Protein AF-A0A967VTG4-F1 (afdb_monomer_lite)

Structure (mmCIF, N/CA/C/O backbone):
data_AF-A0A967VTG4-F1
#
_entry.id   AF-A0A967VTG4-F1
#
loop_
_atom_site.group_PDB
_atom_site.id
_atom_site.type_symbol
_atom_site.label_atom_id
_atom_site.label_alt_id
_atom_site.label_comp_id
_atom_site.label_asym_id
_atom_site.label_entity_id
_atom_site.label_seq_id
_atom_site.pdbx_PDB_ins_code
_atom_site.Cartn_x
_atom_site.Cartn_y
_atom_site.Cartn_z
_atom_site.occupancy
_atom_site.B_iso_or_equiv
_atom_site.auth_seq_id
_atom_site.auth_comp_id
_atom_site.auth_asym_id
_atom_site.auth_atom_id
_atom_site.pdbx_PDB_model_num
ATOM 1 N N . LEU A 1 1 ? -11.326 10.601 19.831 1.00 64.31 1 LEU A N 1
ATOM 2 C CA . LEU A 1 1 ? -11.894 9.539 18.969 1.00 64.31 1 LEU A CA 1
ATOM 3 C C . LEU A 1 1 ? -10.735 8.761 18.366 1.00 64.31 1 LEU A C 1
ATOM 5 O O . LEU A 1 1 ? -9.820 9.398 17.862 1.00 64.31 1 LEU A O 1
ATOM 9 N N . LEU A 1 2 ? -10.732 7.431 18.472 1.00 84.31 2 LEU A N 1
ATOM 10 C CA . LEU A 1 2 ? -9.771 6.589 17.754 1.00 84.31 2 LEU A CA 1
ATOM 11 C C . LEU A 1 2 ? -10.373 6.282 16.381 1.00 84.31 2 LEU A C 1
ATOM 13 O O . LEU A 1 2 ? -11.469 5.731 16.316 1.00 84.31 2 LEU A O 1
ATOM 17 N N . LEU A 1 3 ? -9.685 6.673 15.311 1.00 91.50 3 LEU A N 1
ATOM 18 C CA . LEU A 1 3 ? -10.098 6.418 13.931 1.00 91.50 3 LEU A CA 1
ATOM 19 C C . LEU A 1 3 ? -9.153 5.393 13.296 1.00 91.50 3 LEU A C 1
ATOM 21 O O . LEU A 1 3 ? -7.960 5.407 13.619 1.00 91.50 3 LEU A O 1
ATOM 25 N N . PRO A 1 4 ? -9.650 4.521 12.402 1.00 94.31 4 PRO A N 1
ATOM 26 C CA . PRO A 1 4 ? -8.772 3.677 11.608 1.00 94.31 4 PRO A CA 1
ATOM 27 C C . PRO A 1 4 ? -7.931 4.533 10.654 1.00 94.31 4 PRO A C 1
ATOM 29 O O . PRO A 1 4 ? -8.302 5.657 10.307 1.00 94.31 4 PRO A O 1
ATOM 32 N N . SER A 1 5 ? -6.805 3.990 10.199 1.00 95.50 5 SER A N 1
ATOM 33 C CA . SER A 1 5 ? -5.963 4.642 9.191 1.00 95.50 5 SER A CA 1
ATOM 34 C C . SER A 1 5 ? -5.513 3.657 8.124 1.00 95.50 5 SER A C 1
ATOM 36 O O . SER A 1 5 ? -5.139 2.531 8.449 1.00 95.50 5 SER A O 1
ATOM 38 N N . LEU A 1 6 ? -5.459 4.119 6.877 1.00 96.50 6 LEU A N 1
ATOM 39 C CA . LEU A 1 6 ? -4.782 3.445 5.772 1.00 9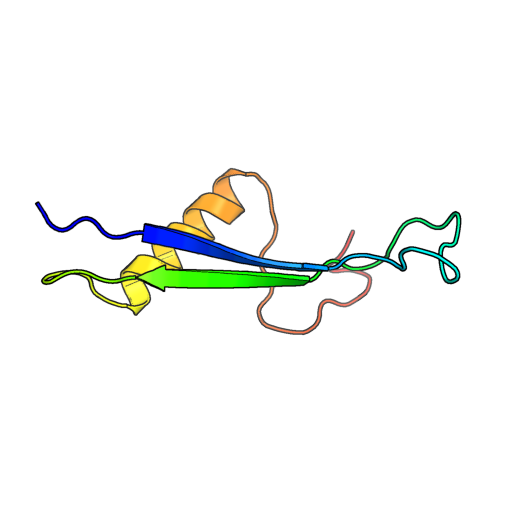6.50 6 LEU A CA 1
ATOM 40 C C . LEU A 1 6 ? -3.501 4.221 5.449 1.00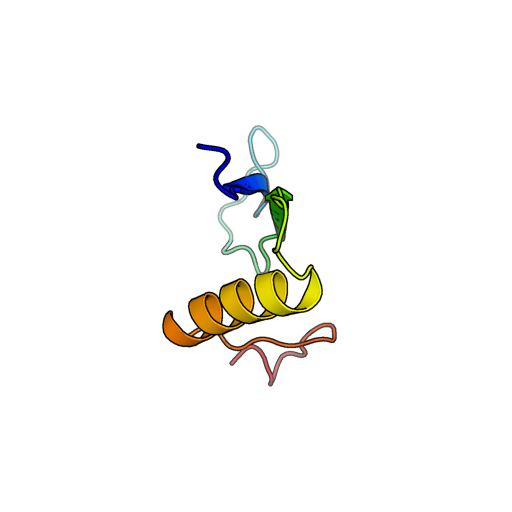 96.50 6 LEU A C 1
ATOM 42 O O . LEU A 1 6 ? -3.533 5.440 5.292 1.00 96.50 6 LEU A O 1
ATOM 46 N N . THR A 1 7 ? -2.369 3.533 5.381 1.00 97.12 7 THR A N 1
ATOM 47 C CA . THR A 1 7 ? -1.053 4.149 5.176 1.00 97.12 7 THR A CA 1
ATOM 48 C C . THR A 1 7 ? -0.308 3.439 4.058 1.00 97.12 7 THR A C 1
ATOM 50 O O . THR A 1 7 ? -0.236 2.213 4.057 1.00 97.12 7 THR A O 1
ATOM 53 N N . VAL A 1 8 ? 0.294 4.200 3.143 1.00 97.19 8 VAL A N 1
ATOM 54 C CA . VAL A 1 8 ? 1.303 3.675 2.214 1.00 97.19 8 VAL A CA 1
ATOM 55 C C . VAL A 1 8 ? 2.627 3.624 2.965 1.00 97.19 8 VAL A C 1
ATOM 57 O O . VAL A 1 8 ? 3.178 4.663 3.324 1.00 97.19 8 VAL A O 1
ATOM 60 N N . LYS A 1 9 ? 3.107 2.420 3.261 1.00 97.62 9 LYS A N 1
ATOM 61 C CA . LYS A 1 9 ? 4.386 2.209 3.950 1.00 97.62 9 LYS A CA 1
ATOM 62 C C . LYS A 1 9 ? 5.567 2.262 2.989 1.00 97.62 9 LYS A C 1
ATOM 64 O O . LYS A 1 9 ? 6.645 2.703 3.369 1.00 97.62 9 LYS A O 1
ATOM 69 N N . GLY A 1 10 ? 5.347 1.827 1.753 1.00 97.38 10 GLY A N 1
ATOM 70 C CA . GLY A 1 10 ? 6.351 1.812 0.702 1.00 97.38 10 GLY A CA 1
ATOM 71 C C . GLY A 1 10 ? 5.705 1.777 -0.675 1.00 97.38 10 GLY A C 1
ATOM 72 O O . GLY A 1 10 ? 4.591 1.279 -0.836 1.00 97.38 10 GLY A O 1
ATOM 73 N N . LEU A 1 11 ? 6.416 2.323 -1.656 1.00 96.88 11 LEU A N 1
ATOM 74 C CA . LEU A 1 11 ? 6.065 2.294 -3.069 1.00 96.88 11 LEU A CA 1
ATOM 75 C C . LEU A 1 11 ? 7.366 2.168 -3.865 1.00 96.88 11 LEU A C 1
ATOM 77 O O . LEU A 1 11 ? 8.275 2.977 -3.682 1.00 96.88 11 LEU A O 1
ATOM 81 N N . ALA A 1 12 ? 7.451 1.175 -4.742 1.00 96.06 12 ALA A N 1
ATOM 82 C CA . ALA A 1 12 ? 8.596 0.955 -5.613 1.00 96.06 12 ALA A CA 1
ATOM 83 C C . ALA A 1 12 ? 8.130 0.700 -7.048 1.00 96.06 12 ALA A C 1
ATOM 85 O O . ALA A 1 12 ? 7.206 -0.077 -7.274 1.00 96.06 12 ALA A O 1
ATOM 86 N N . SER A 1 13 ? 8.774 1.345 -8.020 1.00 95.69 13 SER A N 1
ATOM 87 C CA . SER A 1 13 ? 8.600 1.061 -9.446 1.00 95.69 13 SER A CA 1
ATOM 88 C C . SER A 1 13 ? 9.817 1.554 -10.223 1.00 95.69 13 SER A C 1
ATOM 90 O O . SER A 1 13 ? 10.247 2.695 -10.044 1.00 95.69 13 SER A O 1
ATOM 92 N N . GLY A 1 14 ? 10.371 0.697 -11.082 1.00 93.44 14 GLY A N 1
ATOM 93 C CA . GLY A 1 14 ? 11.579 1.006 -11.845 1.00 93.44 14 GLY A CA 1
ATOM 94 C C . GLY A 1 14 ? 12.824 1.247 -10.980 1.00 93.44 14 GLY A C 1
ATOM 95 O O . GLY A 1 14 ? 12.825 1.073 -9.762 1.00 93.44 14 GLY A O 1
ATOM 96 N N . ASN A 1 15 ? 13.913 1.642 -11.639 1.00 91.94 15 ASN A N 1
ATOM 97 C CA . ASN A 1 15 ? 15.181 1.954 -10.982 1.00 91.94 15 ASN A CA 1
ATOM 98 C C . ASN A 1 15 ? 15.354 3.463 -10.813 1.00 91.94 15 ASN A C 1
ATOM 100 O O . ASN A 1 15 ? 14.991 4.239 -11.697 1.00 91.94 15 ASN A O 1
ATOM 104 N N . VAL A 1 16 ? 15.995 3.857 -9.715 1.00 90.69 16 VAL A N 1
ATOM 105 C CA . VAL A 1 16 ? 16.316 5.254 -9.397 1.00 90.69 16 VAL A CA 1
ATOM 106 C C . VAL A 1 16 ? 17.828 5.479 -9.330 1.00 90.69 16 VAL A C 1
ATOM 108 O O . VAL A 1 16 ? 18.618 4.540 -9.198 1.00 90.69 16 VAL A O 1
ATOM 111 N N . GLY A 1 17 ? 18.250 6.743 -9.405 1.00 92.31 17 GLY A N 1
ATOM 112 C CA . GLY A 1 17 ? 19.653 7.131 -9.254 1.00 92.31 17 GLY A CA 1
ATOM 113 C C . GLY A 1 17 ? 20.544 6.605 -10.391 1.00 92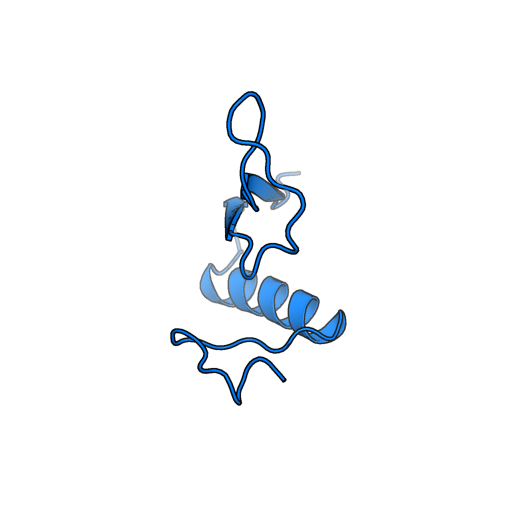.31 17 GLY A C 1
ATOM 114 O O . GLY A 1 17 ? 20.120 6.617 -11.549 1.00 92.31 17 GLY A O 1
ATOM 115 N N . PRO A 1 18 ? 21.769 6.126 -10.104 1.00 94.38 18 PRO A N 1
ATOM 116 C CA . PRO A 1 18 ? 22.703 5.643 -11.129 1.00 94.38 18 PRO A CA 1
ATOM 117 C C . PRO A 1 18 ? 22.186 4.474 -11.982 1.00 94.38 18 PRO A C 1
ATOM 119 O O . PRO A 1 18 ? 22.735 4.204 -13.045 1.00 94.38 18 PRO A O 1
ATOM 122 N N . LEU A 1 19 ? 21.144 3.773 -11.525 1.00 91.06 19 LEU A N 1
ATOM 123 C CA . LEU A 1 19 ? 20.554 2.622 -12.213 1.00 91.06 19 LEU A CA 1
ATOM 124 C C . LEU A 1 19 ? 19.339 2.997 -13.080 1.00 91.06 19 LEU A C 1
ATOM 126 O O . LEU A 1 19 ? 18.698 2.105 -13.641 1.00 91.06 19 LEU A O 1
ATOM 130 N N . THR A 1 20 ? 19.009 4.291 -13.183 1.00 91.56 20 THR A N 1
ATOM 131 C CA . THR A 1 20 ? 17.854 4.791 -13.946 1.00 91.56 20 THR A CA 1
ATOM 132 C C . THR A 1 20 ? 17.940 4.368 -15.413 1.00 91.56 20 THR A C 1
ATOM 134 O O . THR A 1 20 ? 18.992 4.453 -16.047 1.00 91.56 20 THR A O 1
ATOM 137 N N . ARG A 1 21 ? 16.810 3.927 -15.972 1.00 89.19 21 ARG A N 1
ATOM 138 C CA . ARG A 1 21 ? 16.666 3.544 -17.383 1.00 89.19 21 ARG A CA 1
ATOM 139 C C . ARG A 1 21 ? 15.432 4.223 -17.967 1.00 89.19 21 ARG A C 1
ATOM 141 O O . ARG A 1 21 ? 14.425 4.340 -17.278 1.00 89.19 21 ARG A O 1
ATOM 148 N N . ASN A 1 22 ? 15.497 4.630 -19.234 1.00 90.56 22 ASN A N 1
ATOM 149 C CA . ASN A 1 22 ? 14.344 5.174 -19.955 1.00 90.56 22 ASN A CA 1
ATOM 150 C C . ASN A 1 22 ? 13.465 4.031 -20.489 1.00 90.56 22 ASN A C 1
ATOM 152 O O . ASN A 1 22 ? 13.515 3.688 -21.668 1.00 90.56 22 ASN A O 1
ATOM 156 N N . VAL A 1 23 ? 12.740 3.380 -19.583 1.00 89.75 23 VAL A N 1
ATOM 157 C CA . VAL A 1 23 ? 11.837 2.258 -19.867 1.00 89.75 23 VAL A CA 1
ATOM 158 C C . VAL A 1 23 ? 10.527 2.468 -19.120 1.00 89.75 23 VAL A C 1
ATOM 160 O O . VAL A 1 23 ? 10.521 3.075 -18.051 1.00 89.75 23 VAL A O 1
ATOM 163 N N . ILE A 1 24 ? 9.429 1.945 -19.661 1.00 90.62 24 ILE A N 1
ATOM 164 C CA . ILE A 1 24 ? 8.165 1.847 -18.928 1.00 90.62 24 ILE A CA 1
ATOM 165 C C . ILE A 1 24 ? 8.289 0.639 -17.987 1.00 90.62 24 ILE A C 1
ATOM 167 O O . ILE A 1 24 ? 8.482 -0.472 -18.490 1.00 90.62 24 ILE A O 1
ATOM 171 N N . PRO A 1 25 ? 8.228 0.810 -16.653 1.00 91.69 25 PRO A N 1
ATOM 172 C CA . PRO A 1 25 ? 8.257 -0.319 -15.732 1.00 91.69 25 PRO A CA 1
ATOM 173 C C . PRO A 1 25 ? 7.045 -1.222 -15.964 1.00 91.69 25 PRO A C 1
ATOM 175 O O . PRO A 1 25 ? 5.917 -0.742 -16.046 1.00 91.69 25 PRO A O 1
ATOM 178 N N . SER A 1 26 ? 7.274 -2.531 -16.054 1.00 90.25 26 SER A N 1
ATOM 179 C CA . SER A 1 26 ? 6.199 -3.521 -16.186 1.00 90.25 26 SER A CA 1
ATOM 180 C C . SER A 1 26 ? 5.451 -3.770 -14.875 1.00 90.25 26 SER A C 1
ATOM 182 O O . SER A 1 26 ? 4.388 -4.385 -14.889 1.00 90.25 26 SER A O 1
ATOM 184 N N . GLU A 1 27 ? 6.004 -3.311 -13.751 1.00 91.62 27 GLU A N 1
ATOM 185 C CA . GLU A 1 27 ? 5.455 -3.520 -12.416 1.00 91.62 27 GLU A CA 1
ATOM 186 C C . GLU A 1 27 ? 5.701 -2.328 -11.481 1.00 91.62 27 GLU A C 1
ATOM 188 O O . GLU A 1 27 ? 6.628 -1.520 -11.643 1.00 91.62 27 GLU A O 1
ATOM 193 N N . ALA A 1 28 ? 4.842 -2.241 -10.472 1.00 94.62 28 ALA A N 1
ATOM 194 C CA . ALA A 1 28 ? 4.993 -1.376 -9.319 1.00 94.62 28 ALA A CA 1
ATOM 195 C C . ALA A 1 28 ? 4.453 -2.115 -8.091 1.00 94.62 28 ALA A C 1
ATOM 197 O O . ALA A 1 28 ? 3.388 -2.729 -8.156 1.00 94.62 28 ALA A O 1
ATOM 198 N N . THR A 1 29 ? 5.160 -2.013 -6.971 1.00 96.06 29 THR A N 1
ATOM 199 C CA . THR A 1 29 ? 4.793 -2.670 -5.715 1.00 96.06 29 THR A CA 1
ATOM 200 C C . THR A 1 29 ? 4.526 -1.615 -4.654 1.00 96.06 29 THR A C 1
ATOM 202 O O . THR A 1 29 ? 5.362 -0.744 -4.410 1.00 96.06 29 THR A O 1
ATOM 205 N N . ALA A 1 30 ? 3.364 -1.700 -4.008 1.00 96.88 30 ALA A N 1
ATOM 206 C CA . ALA A 1 30 ? 2.999 -0.869 -2.868 1.00 96.88 30 ALA A CA 1
ATOM 207 C C . ALA A 1 30 ? 2.811 -1.743 -1.626 1.00 96.88 30 ALA A C 1
ATOM 209 O O . ALA A 1 30 ? 2.120 -2.758 -1.678 1.00 96.88 30 ALA A O 1
ATOM 210 N N . GLU A 1 31 ? 3.374 -1.322 -0.495 1.00 97.81 31 GLU A N 1
ATOM 211 C CA . GLU A 1 31 ? 3.056 -1.905 0.807 1.00 97.81 31 GLU A CA 1
ATOM 212 C C . GLU A 1 31 ? 2.046 -1.003 1.519 1.00 97.81 31 GLU A C 1
ATOM 214 O O . GLU A 1 31 ? 2.316 0.175 1.780 1.00 97.81 31 GLU A O 1
ATOM 219 N N . LEU A 1 32 ? 0.883 -1.558 1.856 1.00 96.44 32 LEU A N 1
ATOM 220 C CA . LEU A 1 32 ? -0.175 -0.854 2.572 1.00 96.44 32 LEU A CA 1
ATOM 221 C C . LEU A 1 32 ? -0.270 -1.350 4.018 1.00 96.44 32 LEU A C 1
ATOM 223 O O . LEU A 1 32 ? -0.115 -2.532 4.311 1.00 96.44 32 LEU A O 1
ATOM 227 N N . GLY A 1 33 ? -0.540 -0.431 4.940 1.00 97.00 33 GLY A N 1
ATOM 228 C CA . GLY A 1 33 ? -0.817 -0.722 6.341 1.00 97.00 33 GLY A CA 1
ATOM 229 C C . GLY A 1 33 ? -2.201 -0.233 6.739 1.00 97.00 33 GLY A C 1
ATOM 230 O O . GLY A 1 33 ? -2.514 0.939 6.541 1.00 97.00 33 GLY A O 1
ATOM 231 N N . ILE A 1 34 ? -2.998 -1.107 7.352 1.00 96.31 34 ILE A N 1
ATOM 232 C CA . ILE A 1 34 ? -4.296 -0.754 7.934 1.00 96.31 34 ILE A CA 1
ATOM 233 C C . ILE A 1 34 ? -4.164 -0.805 9.457 1.00 96.31 34 ILE A C 1
ATOM 235 O O . ILE A 1 34 ? -3.865 -1.856 10.023 1.00 96.31 34 ILE A O 1
ATOM 239 N N . ARG A 1 35 ? -4.374 0.328 10.136 1.00 95.88 35 ARG A N 1
ATOM 240 C CA . ARG A 1 35 ? -4.525 0.351 11.599 1.00 95.88 35 ARG A CA 1
ATOM 241 C C . ARG A 1 35 ? -5.998 0.240 11.948 1.00 95.88 35 ARG A C 1
ATOM 243 O O . ARG A 1 35 ? -6.800 1.068 11.518 1.00 95.88 35 ARG A O 1
ATOM 250 N N . LEU A 1 36 ? -6.315 -0.770 12.748 1.00 95.75 36 LEU A N 1
ATOM 251 C CA . LEU A 1 36 ? -7.663 -1.054 13.219 1.00 95.75 36 LEU A CA 1
ATOM 252 C C . LEU A 1 36 ? -7.943 -0.333 14.538 1.00 95.75 36 LEU A C 1
ATOM 254 O O . LEU A 1 36 ? -7.039 -0.095 15.343 1.00 95.75 36 LEU A O 1
ATOM 258 N N . VAL A 1 37 ? -9.215 -0.033 14.774 1.00 95.75 37 VAL A N 1
ATOM 259 C CA . VAL A 1 37 ? -9.727 0.415 16.073 1.00 95.75 37 VAL A CA 1
ATOM 260 C C . VAL A 1 37 ? -10.807 -0.546 16.568 1.00 95.75 37 VAL A C 1
ATOM 262 O O . VAL A 1 37 ? -11.278 -1.410 15.827 1.00 95.75 37 VAL A O 1
ATOM 265 N N . LYS A 1 38 ? -11.197 -0.429 17.843 1.00 94.38 38 LYS A N 1
ATOM 266 C CA . LYS A 1 38 ? -12.209 -1.307 18.448 1.00 94.38 38 LYS A CA 1
ATOM 267 C C . LYS A 1 38 ? -13.494 -1.310 17.608 1.00 94.38 38 LYS A C 1
ATOM 269 O O . LYS A 1 38 ? -14.058 -0.250 17.354 1.00 94.38 38 LYS A O 1
ATOM 274 N N . GLY A 1 39 ? -13.958 -2.503 17.235 1.00 93.19 39 GLY A N 1
ATOM 275 C CA . GLY A 1 39 ? -15.148 -2.697 16.402 1.00 93.19 39 GLY A CA 1
ATOM 276 C C . GLY A 1 39 ? -14.867 -2.839 14.903 1.00 93.19 39 GLY A C 1
ATOM 277 O O . GLY A 1 39 ? -15.804 -3.103 14.159 1.00 93.19 39 GLY A O 1
ATOM 278 N N . ASN A 1 40 ? -13.618 -2.697 14.443 1.00 95.31 40 ASN A N 1
ATOM 279 C CA . ASN A 1 40 ? -13.257 -3.089 13.082 1.00 95.31 40 ASN A CA 1
ATOM 280 C C . ASN A 1 40 ? -12.990 -4.590 13.000 1.00 95.31 40 ASN A C 1
ATOM 282 O O . ASN A 1 40 ? -12.233 -5.134 13.804 1.00 95.31 40 ASN A O 1
ATOM 286 N N . ASP A 1 41 ? -13.569 -5.213 11.983 1.00 96.94 41 ASP A N 1
ATOM 287 C CA . ASP A 1 41 ? -13.203 -6.549 11.542 1.00 96.94 41 ASP A CA 1
ATOM 288 C C . ASP A 1 41 ? -12.063 -6.455 10.501 1.00 96.94 41 ASP A C 1
ATOM 290 O O . ASP A 1 41 ? -12.169 -5.642 9.574 1.00 96.94 41 ASP A O 1
ATOM 294 N N . PRO A 1 42 ? -10.952 -7.201 10.651 1.00 95.62 42 PRO A N 1
ATOM 295 C CA . PRO A 1 42 ? -9.811 -7.110 9.739 1.00 95.62 42 PRO A CA 1
ATOM 296 C C . PRO A 1 42 ? -10.141 -7.451 8.283 1.00 95.62 42 PRO A C 1
ATOM 298 O O . PRO A 1 42 ? -9.638 -6.780 7.378 1.00 95.62 42 PRO A O 1
ATOM 301 N N . ASP A 1 43 ? -10.969 -8.466 8.049 1.00 96.56 43 ASP A N 1
ATOM 302 C CA . ASP A 1 43 ? -11.291 -8.942 6.702 1.00 96.56 43 ASP A CA 1
ATOM 303 C C . ASP A 1 43 ? -12.220 -7.945 6.009 1.00 96.56 43 ASP A C 1
ATOM 305 O O . ASP A 1 43 ? -11.946 -7.501 4.894 1.00 96.56 43 ASP A O 1
ATOM 309 N N . HIS A 1 44 ? -13.219 -7.438 6.733 1.00 96.62 44 HIS A N 1
ATOM 310 C CA . HIS A 1 44 ? -14.088 -6.379 6.232 1.00 96.62 44 HIS A CA 1
ATOM 311 C C . HIS A 1 44 ? -13.315 -5.111 5.829 1.00 96.62 44 HIS A C 1
ATOM 313 O O . HIS A 1 44 ? -13.616 -4.477 4.817 1.00 96.62 44 HIS A O 1
ATOM 319 N N . MET A 1 45 ? -12.299 -4.719 6.604 1.00 96.88 45 MET A N 1
ATOM 320 C CA . MET A 1 45 ? -11.485 -3.545 6.271 1.00 96.88 45 MET A CA 1
ATOM 321 C C . MET A 1 45 ? -10.652 -3.760 5.001 1.00 96.88 45 MET A C 1
ATOM 323 O O . MET A 1 45 ? -10.481 -2.817 4.226 1.00 96.88 45 MET A O 1
ATOM 327 N N . GLN A 1 46 ? -10.166 -4.981 4.763 1.00 96.12 46 GLN A N 1
ATOM 328 C CA . GLN A 1 46 ? -9.491 -5.344 3.514 1.00 96.12 46 GLN A CA 1
ATOM 329 C C . GLN A 1 46 ? -10.466 -5.304 2.328 1.00 96.12 46 GLN A C 1
ATOM 331 O O . GLN A 1 46 ? -10.158 -4.683 1.308 1.00 96.12 46 GLN A O 1
ATOM 336 N N . ASP A 1 47 ? -11.677 -5.843 2.490 1.00 97.25 47 ASP A N 1
ATOM 337 C CA . ASP A 1 47 ? -12.719 -5.815 1.458 1.00 97.25 47 ASP A CA 1
ATOM 338 C C . ASP A 1 47 ? -13.078 -4.387 1.030 1.00 97.25 47 ASP A C 1
ATOM 340 O O . ASP A 1 47 ? -13.256 -4.108 -0.158 1.00 97.25 47 ASP A O 1
ATOM 344 N N . LEU A 1 48 ? -13.151 -3.449 1.980 1.00 97.06 48 LEU A N 1
ATOM 345 C CA . LEU A 1 48 ? -13.422 -2.040 1.685 1.00 97.06 48 LEU A CA 1
ATOM 346 C C . LEU A 1 48 ? -12.314 -1.397 0.842 1.00 97.06 48 LEU A C 1
ATOM 348 O O . LEU A 1 48 ? -12.616 -0.606 -0.062 1.00 97.06 48 LEU A O 1
ATOM 352 N N . VAL A 1 49 ? -11.050 -1.738 1.113 1.00 97.00 49 VAL A N 1
ATOM 353 C CA . VAL A 1 49 ? -9.901 -1.275 0.322 1.00 97.00 49 VAL A CA 1
ATOM 354 C C . VAL A 1 49 ? -9.975 -1.843 -1.090 1.00 97.00 49 VAL A C 1
ATOM 356 O O . VAL A 1 49 ? -9.892 -1.087 -2.057 1.00 97.00 49 VAL A O 1
ATOM 359 N N . GLU A 1 50 ? -10.218 -3.141 -1.241 1.00 97.19 50 GLU A N 1
ATOM 360 C CA . GLU A 1 50 ? -10.354 -3.749 -2.564 1.00 97.19 50 GLU A CA 1
ATOM 361 C C . GLU A 1 50 ? -11.548 -3.209 -3.345 1.00 97.19 50 GLU A C 1
ATOM 363 O O . GLU A 1 50 ? -11.445 -2.938 -4.540 1.00 97.19 50 GLU A O 1
ATOM 368 N N . ALA A 1 51 ? -12.687 -3.013 -2.683 1.00 98.12 51 ALA A N 1
ATOM 369 C CA . ALA A 1 51 ? -13.857 -2.409 -3.299 1.00 98.12 51 ALA A CA 1
ATOM 370 C C . ALA A 1 51 ? -13.546 -0.987 -3.780 1.00 98.12 51 ALA A C 1
ATOM 372 O O . ALA A 1 51 ? -14.004 -0.589 -4.850 1.00 98.12 51 ALA A O 1
ATOM 373 N N . HIS A 1 52 ? -12.767 -0.213 -3.017 1.00 97.44 52 HIS A N 1
ATOM 374 C CA . HIS A 1 52 ? -12.296 1.095 -3.460 1.00 97.44 52 HIS A CA 1
ATOM 375 C C . HIS A 1 52 ? -11.395 0.986 -4.694 1.00 97.44 52 HIS A C 1
ATOM 377 O O . HIS A 1 52 ? -11.653 1.682 -5.673 1.00 97.44 52 HIS A O 1
ATOM 383 N N . ILE A 1 53 ? -10.410 0.084 -4.683 1.00 97.06 53 ILE A N 1
ATOM 384 C CA . ILE A 1 53 ? -9.503 -0.164 -5.815 1.00 97.06 53 ILE A CA 1
ATOM 385 C C . ILE A 1 53 ? -10.296 -0.546 -7.076 1.00 97.06 53 ILE A C 1
ATOM 387 O O . ILE A 1 53 ? -10.110 0.065 -8.126 1.00 97.06 53 ILE A O 1
ATOM 391 N N . ARG A 1 54 ? -11.269 -1.460 -6.968 1.00 97.88 54 ARG A N 1
ATOM 392 C CA . ARG A 1 54 ? -12.170 -1.819 -8.079 1.00 97.88 54 ARG A CA 1
ATOM 393 C C . ARG A 1 54 ? -12.976 -0.618 -8.583 1.00 97.88 54 ARG A C 1
ATOM 395 O O . ARG A 1 54 ? -13.098 -0.430 -9.788 1.00 97.88 54 ARG A O 1
ATOM 402 N N . ARG A 1 55 ? -13.486 0.242 -7.686 1.00 98.31 55 ARG A N 1
ATOM 403 C CA . ARG A 1 55 ? -14.203 1.479 -8.070 1.00 98.31 55 ARG A CA 1
ATOM 404 C C . ARG A 1 55 ? -13.323 2.487 -8.813 1.00 98.31 55 ARG A C 1
ATOM 406 O O . ARG A 1 55 ? -13.869 3.314 -9.531 1.00 98.31 55 ARG A O 1
ATOM 413 N N . GLN A 1 56 ? -12.002 2.433 -8.645 1.00 97.75 56 GLN A N 1
ATOM 414 C CA . GLN A 1 56 ? -11.063 3.242 -9.430 1.00 97.75 56 GLN A CA 1
ATOM 415 C C . GLN A 1 56 ? -10.785 2.648 -10.828 1.00 97.75 56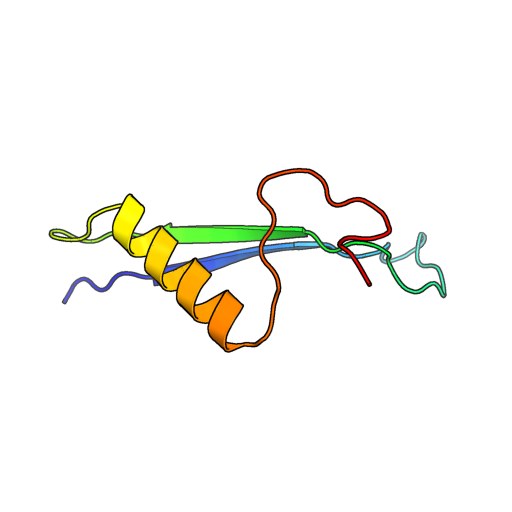 GLN A C 1
A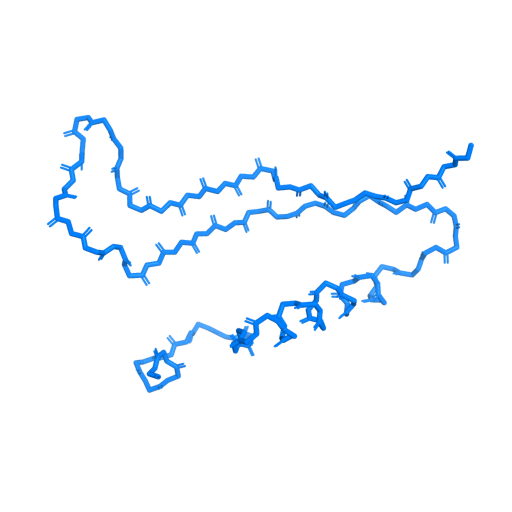TOM 417 O O . GLN A 1 56 ? -10.047 3.250 -11.599 1.00 97.75 56 GLN A O 1
ATOM 422 N N . GLY A 1 57 ? -11.374 1.493 -11.168 1.00 97.12 57 GLY A N 1
ATOM 423 C CA . GLY A 1 57 ? -11.230 0.840 -12.472 1.00 97.12 57 GLY A CA 1
ATOM 424 C C . GLY A 1 57 ? -10.124 -0.214 -12.545 1.00 97.12 57 GLY A C 1
ATOM 425 O O . GLY A 1 57 ? -9.858 -0.726 -13.628 1.00 97.12 57 GLY A O 1
ATOM 426 N N . TYR A 1 58 ? -9.486 -0.565 -11.424 1.00 95.81 58 TYR A N 1
ATOM 427 C CA . TYR A 1 58 ? -8.451 -1.600 -11.406 1.00 95.81 58 TYR A CA 1
ATOM 428 C C . TYR A 1 58 ? -9.045 -3.012 -11.365 1.00 95.81 58 TYR A C 1
ATOM 430 O O . TYR A 1 58 ? -10.004 -3.288 -10.638 1.00 95.81 58 TYR A O 1
ATOM 438 N N . HIS A 1 59 ? -8.409 -3.927 -12.095 1.00 94.88 59 HIS A N 1
ATOM 439 C CA . HIS A 1 59 ? -8.671 -5.358 -12.022 1.00 94.88 59 HIS A CA 1
ATOM 440 C C . HIS A 1 59 ? -7.793 -5.999 -10.936 1.00 94.88 59 HIS A C 1
ATOM 442 O O . HIS A 1 59 ? -6.576 -5.826 -10.938 1.00 94.88 59 HIS A O 1
ATOM 448 N N . ILE A 1 60 ? -8.408 -6.710 -9.986 1.00 95.12 60 ILE A N 1
ATOM 449 C CA . ILE A 1 60 ? -7.695 -7.366 -8.881 1.00 95.12 60 ILE A CA 1
ATOM 450 C C . ILE A 1 60 ? -7.560 -8.851 -9.189 1.00 95.12 60 ILE A C 1
ATOM 452 O O . ILE A 1 60 ? -8.567 -9.542 -9.344 1.00 95.12 60 ILE A O 1
ATOM 456 N N . VAL A 1 61 ? -6.321 -9.330 -9.173 1.00 95.31 61 VAL A N 1
ATOM 457 C CA . VAL A 1 61 ? -5.954 -10.742 -9.299 1.00 95.31 61 VAL A CA 1
ATOM 458 C C . VAL A 1 61 ? -5.340 -11.237 -7.992 1.00 95.31 61 VAL A C 1
ATOM 460 O O . VAL A 1 61 ? -4.744 -10.459 -7.248 1.00 95.31 61 VAL A O 1
ATOM 463 N N . ARG A 1 62 ? -5.527 -12.522 -7.680 1.00 93.19 62 ARG A N 1
ATOM 464 C CA . ARG A 1 62 ? -4.972 -13.163 -6.469 1.00 93.19 62 ARG A CA 1
ATOM 465 C C . ARG A 1 62 ? -3.695 -13.951 -6.730 1.00 93.19 62 ARG A C 1
ATOM 467 O O . ARG A 1 62 ? -2.996 -14.303 -5.787 1.00 93.19 62 ARG A O 1
ATOM 474 N N . GLU A 1 63 ? -3.419 -14.206 -7.996 1.00 92.56 63 GLU A N 1
ATOM 475 C CA . GLU A 1 63 ? -2.247 -14.918 -8.477 1.00 92.56 63 GLU A CA 1
ATOM 476 C C . GLU A 1 63 ? -1.404 -13.963 -9.317 1.00 92.56 63 GLU A C 1
ATOM 478 O O . GLU A 1 63 ? -1.857 -12.872 -9.681 1.00 92.56 63 GLU A O 1
ATOM 483 N N . GLU A 1 64 ? -0.169 -14.359 -9.605 1.00 89.12 64 GLU A N 1
ATOM 484 C CA . GLU A 1 64 ? 0.682 -13.589 -10.499 1.00 89.12 64 GLU A CA 1
ATOM 485 C C . GLU A 1 64 ? -0.000 -13.496 -11.873 1.00 89.12 64 GLU A C 1
ATOM 487 O O . GLU A 1 64 ? -0.280 -14.533 -12.480 1.00 89.12 64 GLU A O 1
ATOM 492 N N . PRO A 1 65 ? -0.328 -12.284 -12.362 1.00 90.62 65 PRO A N 1
ATOM 493 C CA . PRO A 1 65 ? -1.068 -12.175 -13.605 1.00 90.62 65 PRO A CA 1
ATOM 494 C C . PRO A 1 65 ? -0.213 -12.698 -14.759 1.00 90.62 65 PRO A C 1
ATOM 496 O O . PRO A 1 65 ? 1.017 -12.590 -14.746 1.00 90.62 65 PRO A O 1
ATOM 499 N N . A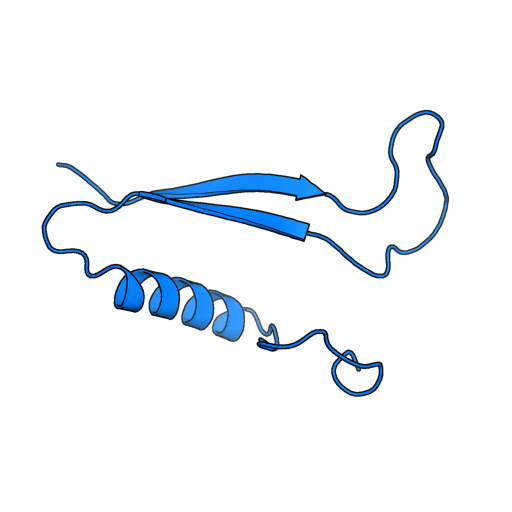SP A 1 66 ? -0.855 -13.216 -15.796 1.00 91.38 66 ASP A N 1
ATOM 500 C CA . ASP A 1 66 ? -0.209 -13.523 -17.069 1.00 91.38 66 ASP A CA 1
ATOM 501 C C . ASP A 1 66 ? -0.325 -12.332 -18.039 1.00 91.38 66 ASP A C 1
ATOM 503 O O . ASP A 1 66 ? -0.749 -11.228 -17.678 1.00 91.38 66 ASP A O 1
ATOM 507 N N . MET A 1 67 ? 0.142 -12.502 -19.274 1.00 87.75 67 MET A N 1
ATOM 508 C CA . MET A 1 67 ? 0.076 -11.435 -20.277 1.00 87.75 67 MET A CA 1
ATOM 509 C C . MET A 1 67 ? -1.350 -11.143 -20.743 1.00 87.75 67 MET A C 1
ATOM 511 O O . MET A 1 67 ? -1.609 -10.032 -21.195 1.00 87.75 67 MET A O 1
ATOM 515 N N . GLU A 1 68 ? -2.255 -12.118 -20.669 1.00 90.69 68 GLU A N 1
ATOM 516 C CA . GLU A 1 68 ? -3.652 -11.940 -21.062 1.00 90.69 68 GLU A CA 1
ATOM 517 C C . GLU A 1 68 ? -4.396 -11.101 -20.025 1.00 90.69 68 GLU A C 1
ATOM 519 O O . GLU A 1 68 ? -5.053 -10.129 -20.377 1.00 90.69 68 GLU A O 1
ATOM 524 N N . THR A 1 69 ? -4.184 -11.395 -18.746 1.00 89.81 69 THR A N 1
ATOM 525 C CA . THR A 1 69 ? -4.815 -10.710 -17.614 1.00 89.81 69 THR A CA 1
ATOM 526 C C . THR A 1 69 ? -4.366 -9.250 -17.464 1.00 89.81 69 THR A C 1
ATOM 528 O O . THR A 1 69 ? -5.061 -8.444 -16.849 1.00 89.81 69 THR A O 1
ATOM 531 N N . ARG A 1 70 ? -3.193 -8.891 -18.006 1.00 83.94 70 ARG A N 1
ATOM 532 C CA . ARG A 1 70 ? -2.660 -7.514 -17.995 1.00 83.94 70 ARG A CA 1
ATOM 533 C C . ARG A 1 70 ? -3.134 -6.644 -19.170 1.00 83.94 70 ARG A C 1
ATOM 535 O O . ARG A 1 70 ? -2.756 -5.473 -19.207 1.00 83.94 70 ARG A O 1
ATOM 542 N N . ARG A 1 71 ? -3.858 -7.203 -20.145 1.00 77.12 71 ARG A N 1
ATOM 543 C CA . ARG A 1 71 ? -4.401 -6.449 -21.290 1.00 77.12 71 ARG A CA 1
ATOM 544 C C . ARG A 1 71 ? -5.677 -5.710 -20.921 1.00 77.12 71 ARG A C 1
ATOM 546 O O . ARG A 1 71 ? -5.851 -4.607 -21.483 1.00 77.12 71 ARG A O 1
#

Sequence (71 aa):
LLLPSLTVKGLASGNVGPLTRNVIPSEATAELGIRLVKGNDPDHMQDLVEAHIRRQGYHIVREEPDMETRR

pLDDT: mean 93.62, std 5.17, range [64.31, 98.31]

Secondary structure (DSSP, 8-state):
----EEEEEEEE-S--GGG--SS--S--EEEEEEE--TT--HHHHHHHHHHHHHHTTPPP-SS---TTTT-

Foldseek 3Di:
DDDKDKDFPDKDFADDDPRHDPDDTPDMDTDIDIGDDPPDDPVVVVVVVVVVVVVVVDDDDPDDDDPVRVD

Radius of gyration: 16.08 Å; chains: 1; bounding box: 38×24×40 Å